Protein AF-S6TZ57-F1 (afdb_monomer)

Solvent-accessible surface area (backbone atoms only — not comparable to full-atom values): 3779 Å² total; per-residue (Å²): 142,74,94,69,71,75,83,70,58,72,76,56,66,67,39,32,31,37,28,35,49,99,86,46,31,21,75,47,76,47,81,38,53,62,85,76,86,73,84,51,67,41,82,40,96,65,87,59,78,84,32,59,80,27,58,67,84,131

Foldseek 3Di:
DDPPPVPPPPPLQFFKKFAADPVQQTADIDTGSDQDDDPRIDTDRDDDPVSHRHHDDD

Organism: NCBI:txid1194404

Mean predicted aligned error: 7.74 Å

pLDDT: mean 84.15, std 14.24, range [46.59, 95.31]

Radius of gyration: 15.23 Å; Cα contacts (8 Å, |Δi|>4): 82; chains: 1; bounding box: 34×32×42 Å

Sequence (58 aa):
MNLFRSLFTARHQHRHYARIDQAGICRAFKHCAQRPSGVEWVEVTEQRLGWLNQPLPA

Nearest PDB structures (foldseek):
  5yvq-assembly1_B  TM=6.407E-01  e=3.361E+00  Muvirus mu
  3osv-assembly3_D-3  TM=4.134E-01  e=7.124E+00  Pseudomonas aeruginosa

Structure (mmCIF, N/CA/C/O backbone):
data_AF-S6TZ57-F1
#
_entry.id   AF-S6TZ57-F1
#
loop_
_atom_site.group_PDB
_atom_site.id
_atom_site.type_symbol
_atom_site.label_atom_id
_atom_site.label_alt_id
_atom_site.label_comp_id
_atom_site.label_asym_id
_atom_site.label_entity_id
_atom_site.label_seq_id
_atom_site.pdbx_PDB_ins_code
_atom_site.Cartn_x
_atom_site.Cartn_y
_atom_site.Cartn_z
_atom_site.occupancy
_atom_site.B_iso_or_equiv
_atom_site.auth_seq_id
_atom_site.auth_comp_id
_atom_site.auth_asym_id
_atom_site.auth_atom_id
_atom_site.pdbx_PDB_model_num
ATOM 1 N N . MET A 1 1 ? 19.991 -18.719 -30.726 1.00 46.59 1 MET A N 1
ATOM 2 C CA . MET A 1 1 ? 19.688 -17.290 -30.989 1.00 46.59 1 MET A CA 1
ATOM 3 C C . MET A 1 1 ? 18.445 -16.937 -30.173 1.00 46.59 1 MET A C 1
ATOM 5 O O . MET A 1 1 ? 17.421 -17.531 -30.438 1.00 46.59 1 MET A O 1
ATOM 9 N N . ASN A 1 2 ? 18.415 -16.132 -29.107 1.00 53.88 2 ASN A N 1
ATOM 10 C CA . ASN A 1 2 ? 19.315 -15.100 -28.593 1.00 53.88 2 ASN A CA 1
ATOM 11 C C . ASN A 1 2 ? 19.240 -15.086 -27.052 1.00 53.88 2 ASN A C 1
ATOM 13 O O . ASN A 1 2 ? 18.220 -14.685 -26.500 1.00 53.88 2 ASN A O 1
ATOM 17 N N . LEU A 1 3 ? 20.330 -15.435 -26.365 1.00 59.56 3 LEU A N 1
ATOM 18 C CA . LEU 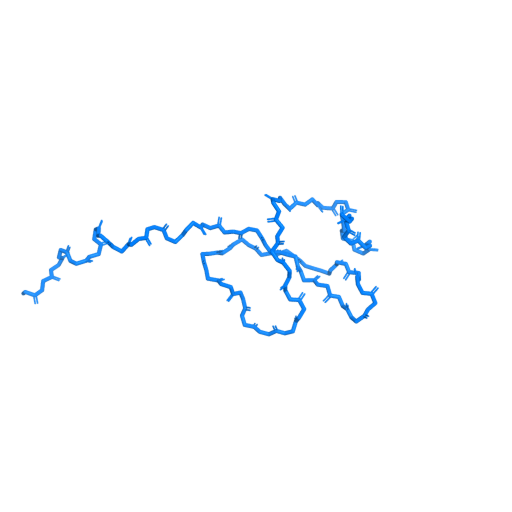A 1 3 ? 20.443 -15.348 -24.897 1.00 59.56 3 LEU A CA 1
ATOM 19 C C . LEU A 1 3 ? 20.736 -13.913 -24.400 1.00 59.56 3 LEU A C 1
ATOM 21 O O . LEU A 1 3 ? 20.864 -13.678 -23.206 1.00 59.56 3 LEU A O 1
ATOM 25 N N . PHE A 1 4 ? 20.820 -12.936 -25.311 1.00 61.50 4 PHE A N 1
ATOM 26 C CA . PHE A 1 4 ? 21.331 -11.585 -25.033 1.00 61.50 4 PHE A CA 1
ATOM 27 C C . PHE A 1 4 ? 20.260 -10.483 -24.963 1.00 61.50 4 PHE A C 1
ATOM 29 O O . PHE A 1 4 ? 20.591 -9.325 -24.730 1.00 61.50 4 PHE A O 1
ATOM 36 N N . ARG A 1 5 ? 18.968 -10.798 -25.144 1.00 54.81 5 ARG A N 1
ATOM 37 C CA . ARG A 1 5 ? 17.902 -9.769 -25.140 1.00 54.81 5 ARG A CA 1
ATOM 38 C C . ARG A 1 5 ? 17.475 -9.300 -23.738 1.00 54.81 5 ARG A C 1
ATOM 40 O O . ARG A 1 5 ? 16.759 -8.313 -23.642 1.00 54.81 5 ARG A O 1
ATOM 47 N N . SER A 1 6 ? 17.937 -9.949 -22.665 1.00 56.59 6 SER A N 1
ATOM 48 C CA . SER A 1 6 ? 17.551 -9.602 -21.283 1.00 56.59 6 SER A CA 1
ATOM 49 C C . SER A 1 6 ? 18.401 -8.498 -20.637 1.00 56.59 6 SER A C 1
ATOM 51 O O . SER A 1 6 ? 18.098 -8.080 -19.525 1.00 56.59 6 SER A O 1
ATOM 53 N N . LEU A 1 7 ? 19.467 -8.023 -21.291 1.00 58.91 7 LEU A N 1
ATOM 54 C CA . LEU A 1 7 ? 20.373 -7.021 -20.705 1.00 58.91 7 LEU A CA 1
ATOM 55 C C . LEU A 1 7 ? 19.929 -5.570 -20.961 1.00 58.91 7 LEU A C 1
ATOM 57 O O . LEU A 1 7 ? 20.449 -4.654 -20.333 1.00 58.91 7 LEU A O 1
ATOM 61 N N . PHE A 1 8 ? 18.947 -5.370 -21.847 1.00 57.22 8 PHE A N 1
ATOM 62 C CA . PHE A 1 8 ? 18.412 -4.054 -22.218 1.00 57.22 8 PHE A CA 1
ATOM 63 C C . PHE A 1 8 ? 16.925 -3.887 -21.893 1.00 57.22 8 PHE A C 1
ATOM 65 O O . PHE A 1 8 ? 16.327 -2.881 -22.273 1.00 57.22 8 PHE A O 1
ATOM 72 N N . THR A 1 9 ? 16.298 -4.836 -21.189 1.00 58.94 9 THR A N 1
ATOM 73 C CA . THR A 1 9 ? 14.986 -4.567 -20.593 1.00 58.94 9 THR A CA 1
ATOM 74 C C . THR A 1 9 ? 15.178 -3.436 -19.601 1.00 58.94 9 THR A C 1
ATOM 76 O O . THR A 1 9 ? 15.876 -3.621 -18.601 1.00 58.94 9 THR A O 1
ATOM 79 N N . ALA A 1 10 ? 14.616 -2.265 -19.924 1.00 60.00 10 ALA A N 1
ATOM 80 C CA . ALA A 1 10 ? 14.575 -1.100 -19.056 1.00 60.00 10 ALA A CA 1
ATOM 81 C C . ALA A 1 10 ? 14.316 -1.594 -17.638 1.00 60.00 10 ALA A C 1
ATOM 83 O O . ALA A 1 10 ? 13.293 -2.231 -17.388 1.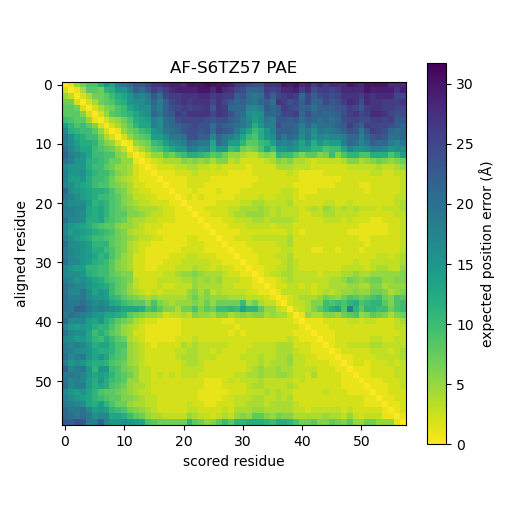00 60.00 10 ALA A O 1
ATOM 84 N N . ARG A 1 11 ? 15.298 -1.414 -16.748 1.00 60.75 11 ARG A N 1
ATOM 85 C CA . ARG A 1 11 ? 15.194 -1.831 -15.355 1.00 60.75 11 ARG A CA 1
ATOM 86 C C . ARG A 1 11 ? 13.979 -1.107 -14.806 1.00 60.75 11 ARG A C 1
ATOM 88 O O . ARG A 1 11 ? 14.068 0.083 -14.520 1.00 60.75 11 ARG A O 1
ATOM 95 N N . HIS A 1 12 ? 12.836 -1.788 -14.774 1.00 64.75 12 HIS A N 1
ATOM 96 C CA . HIS A 1 12 ? 11.599 -1.198 -14.307 1.00 64.75 12 HIS A CA 1
ATOM 97 C C . HIS A 1 12 ? 11.889 -0.745 -12.885 1.00 64.75 12 HIS A C 1
ATOM 99 O O . HIS A 1 12 ? 12.169 -1.573 -12.015 1.00 64.75 12 HIS A O 1
ATOM 105 N N . GLN A 1 13 ? 11.962 0.571 -12.693 1.00 78.75 13 GLN A N 1
ATOM 106 C CA . GLN A 1 13 ? 12.275 1.139 -11.396 1.00 78.75 13 GLN A CA 1
ATOM 107 C C . GLN A 1 13 ? 11.227 0.597 -10.438 1.00 78.75 13 GLN A C 1
ATOM 109 O O . GLN A 1 13 ? 10.028 0.775 -10.664 1.00 78.75 13 GLN A O 1
ATOM 114 N N . HIS A 1 14 ? 11.678 -0.158 -9.438 1.00 87.12 14 HIS A N 1
ATOM 115 C CA . HIS A 1 14 ? 10.771 -0.640 -8.420 1.00 87.12 14 HIS A CA 1
ATOM 116 C C . HIS A 1 14 ? 10.193 0.584 -7.715 1.00 87.12 14 HIS A C 1
ATOM 118 O O . HIS A 1 14 ? 10.926 1.484 -7.313 1.00 87.12 14 HIS A O 1
ATOM 124 N N . ARG A 1 15 ? 8.867 0.628 -7.643 1.00 91.94 15 ARG A N 1
ATOM 125 C CA . ARG A 1 15 ? 8.105 1.716 -7.043 1.00 91.94 15 ARG A CA 1
ATOM 126 C C . ARG A 1 15 ? 7.445 1.213 -5.777 1.00 91.94 15 ARG A C 1
ATOM 128 O O . ARG A 1 15 ? 7.118 0.024 -5.653 1.00 91.94 15 ARG A O 1
ATOM 135 N N . HIS A 1 16 ? 7.244 2.122 -4.840 1.00 94.25 16 HIS A N 1
ATOM 136 C CA . HIS A 1 16 ? 6.494 1.832 -3.638 1.00 94.25 16 HIS A CA 1
ATOM 137 C C . HIS A 1 16 ? 5.013 2.079 -3.903 1.00 94.25 16 HIS A C 1
ATOM 139 O O . HIS A 1 16 ? 4.622 3.087 -4.482 1.00 94.25 16 HIS A O 1
ATOM 145 N N . TYR A 1 17 ? 4.186 1.137 -3.475 1.00 94.50 17 TYR A N 1
ATOM 146 C CA . TYR A 1 17 ? 2.742 1.250 -3.540 1.00 94.50 17 TYR A CA 1
ATOM 147 C C . TYR A 1 17 ? 2.151 1.021 -2.157 1.00 94.50 17 TYR A C 1
ATOM 149 O O . TYR A 1 17 ? 2.586 0.120 -1.433 1.00 94.50 17 TYR A O 1
ATOM 157 N N . ALA A 1 18 ? 1.132 1.802 -1.825 1.00 95.25 18 ALA A N 1
ATOM 158 C CA . ALA A 1 18 ? 0.273 1.588 -0.676 1.00 95.25 18 ALA A CA 1
ATOM 159 C C . ALA A 1 18 ? -1.138 1.260 -1.169 1.00 95.25 18 ALA A C 1
ATOM 161 O O . ALA A 1 18 ? -1.644 1.876 -2.107 1.00 95.25 18 ALA A O 1
ATOM 162 N N . ARG A 1 19 ? -1.760 0.250 -0.566 1.00 95.00 19 ARG A N 1
ATOM 163 C CA . ARG A 1 19 ? -3.153 -0.106 -0.818 1.00 95.00 19 ARG A CA 1
ATOM 164 C C . ARG A 1 19 ? -4.022 0.632 0.177 1.00 95.00 19 ARG A C 1
ATOM 166 O O . ARG A 1 19 ? -3.841 0.426 1.378 1.00 95.00 19 ARG A O 1
ATOM 173 N N . ILE A 1 20 ? -4.974 1.408 -0.312 1.00 94.88 20 ILE A N 1
ATOM 174 C CA . ILE A 1 20 ? -6.002 2.036 0.514 1.00 94.88 20 ILE A CA 1
ATOM 175 C C . ILE A 1 20 ? -7.306 1.231 0.459 1.00 94.88 20 ILE A C 1
ATOM 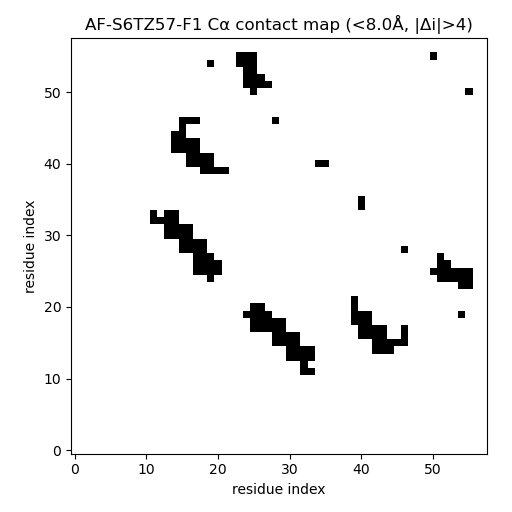177 O O . ILE A 1 20 ? -7.489 0.366 -0.400 1.00 94.88 20 ILE A O 1
ATOM 181 N N . ASP A 1 21 ? -8.181 1.422 1.438 1.00 93.00 21 ASP A N 1
ATOM 182 C CA . ASP A 1 21 ? -9.573 0.988 1.345 1.00 93.00 21 ASP A CA 1
ATOM 183 C C . ASP A 1 21 ? -10.470 2.140 0.869 1.00 93.00 21 ASP A C 1
ATOM 185 O O . ASP A 1 21 ? -10.002 3.239 0.583 1.00 93.00 21 ASP A O 1
ATOM 189 N N . GLN A 1 22 ? -11.778 1.892 0.787 1.00 91.31 22 GLN A N 1
ATOM 190 C CA . GLN A 1 22 ? -12.759 2.895 0.358 1.00 91.31 22 GLN A CA 1
ATOM 191 C C . GLN A 1 22 ? -12.824 4.126 1.278 1.00 91.31 22 GLN A C 1
ATOM 193 O O . GLN A 1 22 ? -13.333 5.162 0.863 1.00 91.31 22 GLN A O 1
ATOM 198 N N . ALA A 1 23 ? -12.318 4.026 2.511 1.00 91.81 23 ALA A N 1
ATOM 199 C CA . ALA A 1 23 ? -12.227 5.137 3.452 1.00 91.81 23 ALA A CA 1
ATOM 200 C C . ALA A 1 23 ? -10.879 5.881 3.358 1.00 91.81 23 ALA A C 1
ATOM 202 O O . ALA A 1 23 ? -10.618 6.777 4.158 1.00 91.81 23 ALA A O 1
ATOM 203 N N . GLY A 1 24 ? -10.009 5.516 2.407 1.00 91.44 24 GLY A N 1
ATOM 204 C CA . GLY A 1 24 ? -8.679 6.105 2.238 1.00 91.44 24 GLY A CA 1
ATOM 205 C C . GLY A 1 24 ? -7.642 5.604 3.246 1.00 91.44 24 GLY A C 1
ATOM 206 O O . GLY A 1 24 ? -6.550 6.164 3.331 1.00 91.44 24 GLY A O 1
ATOM 207 N N . ILE A 1 25 ? -7.954 4.552 4.011 1.00 94.56 25 ILE A N 1
ATOM 208 C CA . ILE A 1 25 ? -7.062 4.016 5.041 1.00 94.56 25 ILE A CA 1
ATOM 209 C C . ILE A 1 25 ? -6.078 3.033 4.420 1.00 94.56 25 ILE A C 1
ATOM 211 O O . ILE A 1 25 ? -6.472 2.091 3.733 1.00 94.56 25 ILE A O 1
ATOM 215 N N . CYS A 1 26 ? -4.789 3.203 4.705 1.00 95.31 26 CYS A N 1
ATOM 216 C CA . CYS A 1 26 ? -3.751 2.312 4.214 1.00 95.31 26 CYS A CA 1
ATOM 217 C C . CYS A 1 26 ? -3.814 0.940 4.911 1.00 95.31 26 CYS A C 1
ATOM 219 O O . CYS A 1 26 ? -3.750 0.819 6.137 1.00 95.31 26 CYS A O 1
ATOM 221 N N . ARG A 1 27 ? -3.917 -0.121 4.105 1.00 94.88 27 ARG A N 1
ATOM 222 C CA . ARG A 1 27 ? -4.061 -1.519 4.541 1.00 94.88 27 ARG A CA 1
ATOM 223 C C . ARG A 1 27 ? -2.863 -2.397 4.218 1.00 94.88 27 A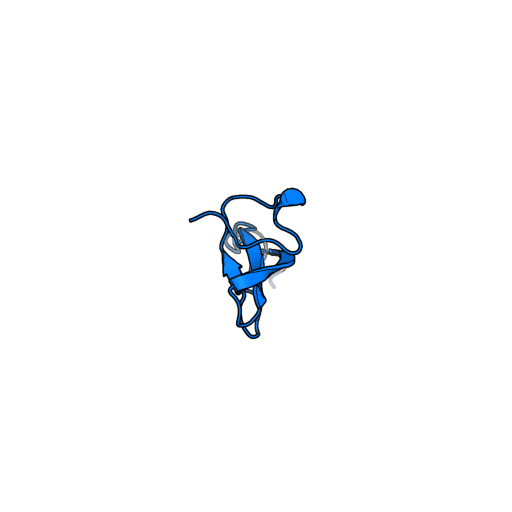RG A C 1
ATOM 225 O O . ARG A 1 27 ? -2.662 -3.401 4.892 1.00 94.88 27 ARG A O 1
ATOM 232 N N . ALA A 1 28 ? -2.099 -2.071 3.180 1.00 94.12 28 ALA A N 1
ATOM 233 C CA . ALA A 1 28 ? -0.959 -2.884 2.771 1.00 94.12 28 ALA A CA 1
ATOM 234 C C . ALA A 1 28 ? 0.069 -2.074 1.984 1.00 94.12 28 ALA A C 1
ATOM 236 O O . ALA A 1 28 ? -0.256 -1.044 1.399 1.00 94.12 28 ALA A O 1
ATOM 237 N N . PHE A 1 29 ? 1.286 -2.606 1.899 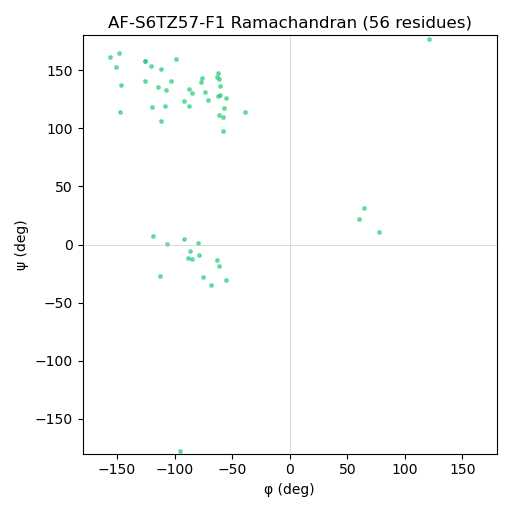1.00 94.75 29 PHE A N 1
ATOM 238 C CA . PHE A 1 29 ? 2.349 -2.070 1.056 1.00 94.75 29 PHE A CA 1
ATOM 239 C C . PHE A 1 29 ? 2.810 -3.099 0.033 1.00 94.75 29 PHE A C 1
ATOM 241 O O . PHE A 1 29 ? 2.714 -4.309 0.252 1.00 94.75 29 PHE A O 1
ATOM 248 N N . LYS A 1 30 ? 3.340 -2.619 -1.091 1.00 93.00 30 LYS A N 1
ATOM 249 C CA . LYS A 1 30 ? 3.983 -3.455 -2.102 1.00 93.00 30 LYS A CA 1
ATOM 250 C C . LYS A 1 30 ? 5.134 -2.703 -2.756 1.00 93.00 30 LYS A C 1
ATOM 252 O O . LYS A 1 30 ? 5.016 -1.525 -3.073 1.00 93.00 30 LYS A O 1
ATOM 257 N N . HIS A 1 31 ? 6.257 -3.389 -2.949 1.00 92.56 31 HIS A N 1
ATOM 258 C CA . HIS A 1 31 ? 7.412 -2.869 -3.677 1.00 92.56 31 HIS A CA 1
ATOM 259 C C . HIS A 1 31 ? 7.547 -3.657 -4.978 1.00 92.56 31 HIS A C 1
ATOM 261 O O . HIS A 1 31 ? 7.910 -4.834 -4.962 1.00 92.56 31 HIS A O 1
ATOM 267 N N . CYS A 1 32 ? 7.196 -3.052 -6.110 1.00 90.56 32 CYS A N 1
ATOM 268 C CA . CYS A 1 32 ? 7.238 -3.749 -7.391 1.00 90.56 32 CYS A CA 1
ATOM 269 C C . CYS A 1 32 ? 7.501 -2.806 -8.562 1.00 90.56 32 CYS A C 1
ATOM 271 O O . CYS A 1 32 ? 7.190 -1.622 -8.528 1.00 90.56 32 CYS A O 1
ATOM 273 N N . ALA A 1 33 ? 8.099 -3.367 -9.604 1.00 88.19 33 ALA A N 1
ATOM 274 C CA . ALA A 1 33 ? 8.393 -2.699 -10.867 1.00 88.19 33 ALA A CA 1
ATOM 275 C C . ALA A 1 33 ? 7.132 -2.351 -11.676 1.00 88.19 33 ALA A C 1
ATOM 277 O O . ALA A 1 33 ? 7.082 -1.339 -12.371 1.00 88.19 33 ALA A O 1
ATOM 278 N N . GLN A 1 34 ? 6.119 -3.214 -11.604 1.00 86.69 34 GLN A N 1
ATOM 279 C CA . GLN A 1 34 ? 4.863 -3.059 -12.325 1.00 86.69 34 GLN A CA 1
ATOM 280 C C . GLN A 1 34 ? 3.774 -2.577 -11.374 1.00 86.69 34 GLN A C 1
ATOM 282 O O . GLN A 1 34 ? 3.679 -3.077 -10.251 1.00 86.69 34 GLN A O 1
ATOM 287 N N . ARG A 1 35 ? 2.913 -1.668 -11.845 1.00 86.00 35 ARG A N 1
ATOM 288 C CA . ARG A 1 35 ? 1.734 -1.249 -11.086 1.00 86.00 35 ARG A CA 1
ATOM 289 C C . ARG A 1 35 ? 0.894 -2.481 -10.712 1.00 86.00 35 ARG A C 1
ATOM 291 O O . ARG A 1 35 ? 0.559 -3.266 -11.605 1.00 86.00 35 ARG A O 1
ATOM 298 N N . PRO A 1 36 ? 0.563 -2.681 -9.424 1.00 88.69 36 PRO A N 1
ATOM 299 C CA . PRO A 1 36 ? -0.272 -3.800 -9.013 1.00 88.69 36 PRO A CA 1
ATOM 300 C C . PRO A 1 36 ? -1.646 -3.732 -9.687 1.00 88.69 36 PRO A C 1
ATOM 302 O O . PRO A 1 36 ? -2.260 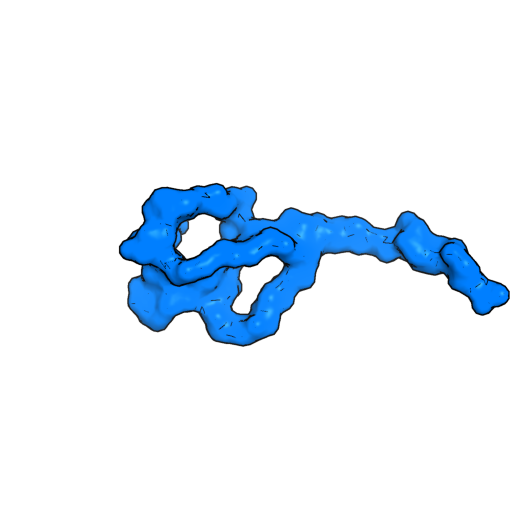-2.669 -9.745 1.00 88.69 36 PRO A O 1
ATOM 305 N N . SER A 1 37 ? -2.134 -4.869 -10.174 1.00 84.69 37 SER A N 1
ATOM 306 C CA . SER A 1 37 ? -3.512 -5.008 -10.643 1.00 84.69 37 SER A CA 1
ATOM 307 C C . SER A 1 37 ? -4.470 -5.123 -9.455 1.00 84.69 37 SER A C 1
ATOM 309 O O . SER A 1 37 ? -4.173 -5.831 -8.490 1.00 84.69 37 SER A O 1
ATOM 311 N N . GLY A 1 38 ? -5.630 -4.477 -9.548 1.00 82.62 38 GLY A N 1
ATOM 312 C CA . GLY A 1 38 ? -6.659 -4.479 -8.507 1.00 82.62 38 GLY A CA 1
ATOM 313 C C . GLY A 1 38 ? -6.979 -3.076 -7.995 1.00 82.62 38 GLY A C 1
ATOM 314 O O . GLY A 1 38 ? -6.374 -2.093 -8.416 1.00 82.62 38 GLY A O 1
ATOM 315 N N . VAL A 1 39 ? -7.958 -3.002 -7.098 1.00 76.12 39 VAL A N 1
ATOM 316 C CA . VAL A 1 39 ? -8.491 -1.743 -6.564 1.00 76.12 39 VAL A CA 1
ATOM 317 C C . VAL A 1 39 ? -7.564 -1.100 -5.531 1.00 76.12 39 VAL A C 1
ATOM 319 O O . VAL A 1 39 ? -6.946 -1.794 -4.719 1.00 76.12 39 VAL A O 1
ATOM 322 N N . GLU A 1 40 ? -7.519 0.234 -5.581 1.00 89.94 40 GLU A N 1
ATOM 323 C CA . GLU A 1 40 ? -6.964 1.137 -4.566 1.00 89.94 40 GLU A CA 1
ATOM 324 C C . GLU A 1 40 ? -5.449 1.068 -4.291 1.00 89.94 40 GLU A C 1
ATOM 326 O O . GLU A 1 40 ? -4.994 1.339 -3.182 1.00 89.94 40 GLU A O 1
ATOM 331 N N . TRP A 1 41 ? -4.625 0.742 -5.293 1.00 93.38 41 TRP A N 1
ATOM 332 C CA . TRP A 1 41 ? -3.170 0.922 -5.183 1.00 93.38 41 TRP A CA 1
ATOM 333 C C . TRP A 1 41 ? -2.738 2.326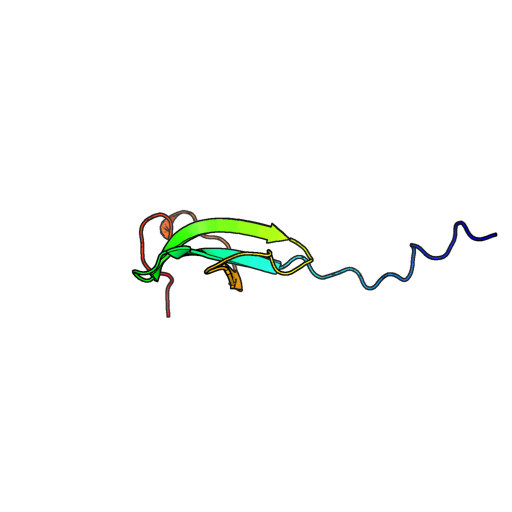 -5.612 1.00 93.38 41 TRP A C 1
ATOM 335 O O . TRP A 1 41 ? -2.868 2.709 -6.784 1.00 93.38 41 TRP A O 1
ATOM 345 N N . 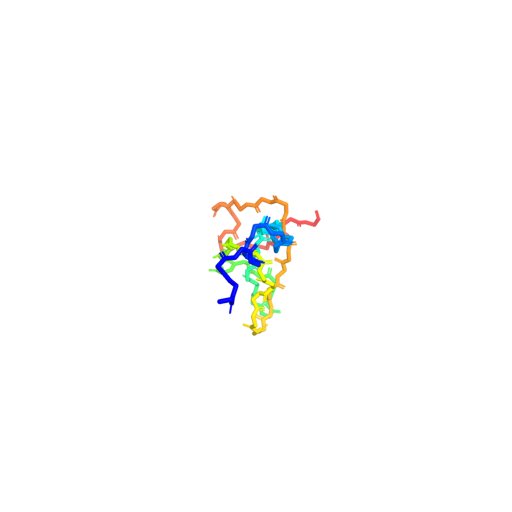VAL A 1 42 ? -2.142 3.048 -4.667 1.00 92.19 42 VAL A N 1
ATOM 346 C CA . VAL A 1 42 ? -1.567 4.381 -4.849 1.00 92.19 42 VAL A CA 1
ATOM 347 C C . VAL A 1 42 ? -0.047 4.271 -4.833 1.00 92.19 42 VAL A C 1
ATOM 349 O O . VAL A 1 42 ? 0.525 3.576 -3.994 1.00 92.19 42 VAL A O 1
ATOM 352 N N . GLU A 1 43 ? 0.609 4.913 -5.797 1.00 93.25 43 GLU A N 1
ATOM 353 C CA . GLU A 1 43 ? 2.068 5.028 -5.811 1.00 93.25 43 GLU A CA 1
ATOM 354 C C . GLU A 1 43 ? 2.502 6.040 -4.749 1.00 93.25 43 GLU A C 1
ATOM 356 O O . GLU A 1 43 ? 1.948 7.132 -4.666 1.00 93.25 43 GLU A O 1
ATOM 361 N N . VAL A 1 44 ? 3.475 5.660 -3.931 1.00 92.62 44 VAL A N 1
ATOM 362 C CA . VAL A 1 44 ? 4.027 6.473 -2.846 1.00 92.62 44 VAL A CA 1
ATOM 363 C C . VAL A 1 44 ? 5.538 6.575 -3.019 1.00 92.62 44 VAL A C 1
ATOM 365 O O . VAL A 1 44 ? 6.161 5.738 -3.674 1.00 92.62 44 VAL A O 1
ATOM 368 N N . THR A 1 45 ? 6.148 7.602 -2.440 1.00 91.88 45 THR A N 1
ATOM 369 C CA . THR A 1 45 ? 7.605 7.794 -2.496 1.00 91.88 45 THR A CA 1
ATOM 370 C C . THR A 1 45 ? 8.352 6.840 -1.565 1.00 91.88 45 THR A C 1
ATOM 372 O O . THR A 1 45 ? 9.485 6.464 -1.852 1.00 91.88 45 THR A O 1
ATOM 375 N N . GLU A 1 46 ? 7.713 6.409 -0.475 1.00 91.88 46 GLU A N 1
ATOM 376 C CA . GLU A 1 46 ? 8.277 5.524 0.544 1.00 91.88 46 GLU A CA 1
ATOM 377 C C . GLU A 1 46 ? 7.198 4.629 1.175 1.00 91.88 46 GLU A C 1
ATOM 379 O O . GLU A 1 46 ? 6.003 4.881 1.043 1.00 91.88 46 GLU A O 1
ATOM 384 N N . GLN A 1 47 ? 7.611 3.576 1.886 1.00 91.62 47 GLN A N 1
ATOM 385 C CA . GLN A 1 47 ? 6.710 2.753 2.700 1.00 91.62 47 GLN A CA 1
ATOM 386 C C . GLN A 1 47 ? 6.976 3.030 4.171 1.00 91.62 47 GLN A C 1
ATOM 388 O O . GLN A 1 47 ? 8.071 2.764 4.666 1.00 91.62 47 GLN A O 1
ATOM 393 N N . ARG A 1 48 ? 5.963 3.518 4.886 1.00 93.25 48 ARG A N 1
ATOM 394 C CA . ARG A 1 48 ? 6.059 3.780 6.323 1.00 93.25 48 ARG A CA 1
ATOM 395 C C . ARG A 1 48 ? 5.034 2.958 7.075 1.00 93.25 48 ARG A C 1
ATOM 397 O O . ARG A 1 48 ? 3.835 3.152 6.914 1.00 93.25 48 ARG A O 1
ATOM 404 N N . LEU A 1 49 ? 5.513 2.082 7.960 1.00 92.31 49 LEU A N 1
ATOM 405 C CA . LEU A 1 49 ? 4.656 1.235 8.801 1.00 92.31 49 LEU A CA 1
ATOM 406 C C . LEU A 1 49 ? 3.645 2.045 9.625 1.00 92.31 49 LEU A C 1
ATOM 408 O O . LEU A 1 49 ? 2.541 1.566 9.853 1.00 92.31 49 LEU A O 1
ATOM 412 N N . GLY A 1 50 ? 3.984 3.282 10.006 1.00 94.25 50 GLY A N 1
ATOM 413 C CA . GLY A 1 50 ? 3.079 4.188 10.722 1.00 94.25 50 GLY A CA 1
ATOM 414 C C . GLY A 1 50 ? 1.824 4.600 9.944 1.00 94.25 50 GLY A C 1
ATOM 415 O O . GLY A 1 50 ? 0.903 5.136 10.547 1.00 94.25 50 GLY A O 1
ATOM 416 N N . TRP A 1 51 ? 1.761 4.346 8.634 1.00 94.62 51 TRP A N 1
ATOM 417 C CA . TRP A 1 51 ? 0.547 4.559 7.843 1.00 94.62 51 TRP A CA 1
ATOM 418 C C . TRP A 1 51 ? -0.422 3.374 7.905 1.00 94.62 51 TRP A C 1
ATOM 420 O O . TRP A 1 51 ? -1.563 3.508 7.478 1.00 94.62 51 TRP A O 1
ATOM 430 N N . LEU A 1 52 ? -0.023 2.205 8.422 1.00 95.25 52 LEU A N 1
ATOM 431 C CA . LEU A 1 52 ? -0.953 1.080 8.546 1.00 95.25 52 LEU A CA 1
ATOM 432 C C . LEU A 1 52 ? -2.126 1.448 9.451 1.00 95.25 52 LEU A C 1
ATOM 434 O 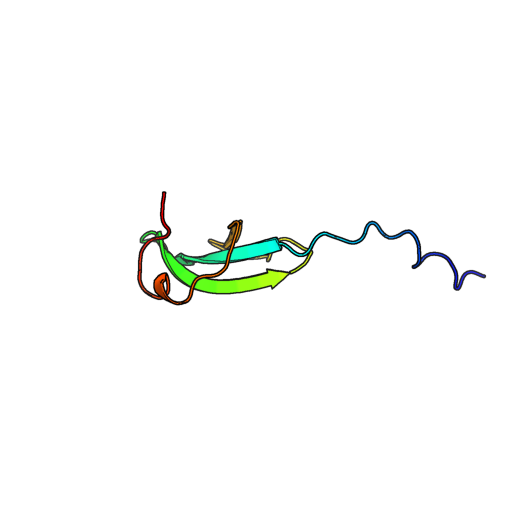O . LEU A 1 52 ? -1.941 1.884 10.585 1.00 95.25 52 LEU A O 1
ATOM 438 N N . ASN A 1 53 ? -3.335 1.214 8.945 1.00 95.31 53 ASN A N 1
ATOM 439 C CA . ASN A 1 53 ? -4.592 1.586 9.589 1.00 95.31 53 ASN A CA 1
ATOM 440 C C . ASN A 1 53 ? -4.746 3.097 9.835 1.00 95.31 53 ASN A C 1
ATOM 442 O O . ASN A 1 53 ? -5.540 3.502 10.678 1.00 95.31 53 ASN A O 1
ATOM 446 N N . GLN A 1 54 ? -4.015 3.920 9.083 1.00 95.12 54 GLN A N 1
ATOM 447 C CA . GLN A 1 54 ? -4.121 5.376 9.062 1.00 95.12 54 GLN A CA 1
ATOM 448 C C . GLN A 1 54 ? -4.343 5.857 7.617 1.00 95.12 54 GLN A C 1
ATOM 450 O O . GLN A 1 54 ? -4.021 5.127 6.672 1.00 95.12 54 GLN A O 1
ATOM 455 N N . PRO A 1 55 ? -4.903 7.059 7.405 1.00 93.44 55 PRO A N 1
ATOM 456 C CA . PRO A 1 55 ? -4.922 7.668 6.080 1.00 93.44 55 PRO A CA 1
ATOM 457 C C . PRO A 1 55 ? -3.492 7.929 5.589 1.00 93.44 55 PRO A C 1
ATOM 459 O O . PRO A 1 55 ? -2.588 8.202 6.386 1.00 93.44 55 PRO A O 1
ATOM 462 N N . LEU A 1 56 ? -3.280 7.842 4.273 1.00 89.94 56 LEU A N 1
ATOM 463 C CA . LEU A 1 56 ? -2.012 8.277 3.686 1.00 89.94 56 LEU A CA 1
ATOM 464 C C . LEU A 1 56 ? -1.832 9.787 3.914 1.00 89.94 56 LEU A C 1
ATOM 466 O O . LEU A 1 56 ? -2.819 10.526 3.883 1.00 89.94 56 LEU A O 1
ATOM 470 N N . PRO A 1 57 ? -0.595 10.255 4.149 1.00 87.31 57 PRO A N 1
ATOM 471 C CA . PRO A 1 57 ? -0.328 11.685 4.187 1.00 87.31 57 PRO A CA 1
ATOM 472 C C . PRO A 1 57 ? -0.660 12.308 2.825 1.00 87.31 57 PRO A C 1
ATOM 474 O O . PRO A 1 57 ? -0.448 11.673 1.790 1.00 87.31 57 PRO A O 1
ATOM 477 N N . ALA A 1 58 ? -1.209 13.524 2.860 1.00 77.38 58 ALA A N 1
ATOM 478 C CA . ALA A 1 58 ? -1.525 14.314 1.671 1.00 77.38 58 ALA A CA 1
ATOM 479 C C . ALA A 1 58 ? -0.263 14.784 0.932 1.00 77.38 58 ALA A C 1
ATOM 481 O O . ALA A 1 58 ? 0.767 15.011 1.611 1.00 77.38 58 ALA A O 1
#

Secondary structure (DSSP, 8-state):
--TTGGGSS-----EEEEEE-TTSBEEEEEEESSPPSSTTEEEESS--GGGTTSBPP-